Protein AF-W1TYF2-F1 (afdb_monomer)

Radius of gyration: 18.55 Å; Cα contacts (8 Å, |Δi|>4): 97; chains: 1; bounding box: 50×41×34 Å

Solvent-accessible surface area (backbone atoms only — not comparable to full-atom values): 6315 Å² total; per-residue (Å²): 115,46,70,60,83,87,75,59,72,103,64,62,82,79,47,31,46,78,45,77,58,89,74,32,37,35,75,41,76,60,68,63,92,72,62,85,61,38,74,49,62,29,39,88,96,40,84,44,63,48,75,76,98,57,78,43,60,50,43,81,77,43,62,72,62,43,79,44,76,48,73,91,66,62,71,77,56,50,53,55,57,58,52,44,63,74,71,67,68,76,90,76,82,80,92,129

Structure (mmCIF, N/CA/C/O backbone):
data_AF-W1TYF2-F1
#
_entry.id   AF-W1TYF2-F1
#
loop_
_atom_site.group_PDB
_atom_site.id
_atom_site.type_symbol
_atom_site.label_atom_id
_atom_site.label_alt_id
_atom_site.label_comp_id
_atom_site.label_asym_id
_atom_site.label_entity_id
_atom_site.label_seq_id
_atom_site.pdbx_PDB_ins_code
_atom_site.Cartn_x
_atom_site.Cartn_y
_atom_site.Cartn_z
_atom_site.occupancy
_atom_site.B_iso_or_equiv
_atom_site.auth_seq_id
_atom_site.auth_comp_id
_atom_site.auth_asym_id
_atom_site.auth_atom_id
_atom_site.pdbx_PDB_model_num
ATOM 1 N N . LYS A 1 1 ? -8.778 6.264 3.465 1.00 79.75 1 LYS A N 1
ATOM 2 C CA . LYS A 1 1 ? -9.652 7.457 3.549 1.00 79.75 1 LYS A CA 1
ATOM 3 C C . LYS A 1 1 ? -10.600 7.430 2.363 1.00 79.75 1 LYS A C 1
ATOM 5 O O . LYS A 1 1 ? -10.130 7.255 1.248 1.00 79.75 1 LYS A O 1
ATOM 10 N N . TYR A 1 2 ? -11.894 7.564 2.602 1.00 78.56 2 TYR A N 1
ATOM 11 C CA . TYR A 1 2 ? -12.943 7.529 1.590 1.00 78.56 2 TYR A CA 1
ATOM 12 C C . TYR A 1 2 ? -13.979 8.610 1.911 1.00 78.56 2 TYR A C 1
ATOM 14 O O . TYR A 1 2 ? -14.251 8.849 3.084 1.00 78.56 2 TYR A O 1
ATOM 22 N N . LYS A 1 3 ? -14.536 9.267 0.893 1.00 80.50 3 LYS A N 1
ATOM 23 C CA . LYS A 1 3 ? -15.667 10.191 1.038 1.00 80.50 3 LYS A CA 1
ATOM 24 C C . LYS A 1 3 ? -16.889 9.517 0.423 1.00 80.50 3 LYS A C 1
ATOM 26 O O . LYS A 1 3 ? -16.839 9.163 -0.753 1.00 80.50 3 LYS A O 1
ATOM 31 N N . SER A 1 4 ? -17.941 9.301 1.212 1.00 73.88 4 SER A N 1
ATOM 32 C CA . SER A 1 4 ? -19.203 8.775 0.682 1.00 73.88 4 SER A CA 1
ATOM 33 C C . SER A 1 4 ? -19.987 9.925 0.056 1.00 73.88 4 SER A C 1
ATOM 35 O O . SER A 1 4 ? -20.105 10.987 0.660 1.00 73.88 4 SER A O 1
ATOM 37 N N . TYR A 1 5 ? -20.486 9.728 -1.161 1.00 80.88 5 TYR A N 1
ATOM 38 C CA . TYR A 1 5 ? -21.373 10.669 -1.850 1.00 80.88 5 TYR A CA 1
ATOM 39 C C . TYR A 1 5 ? -22.827 10.182 -1.734 1.00 80.88 5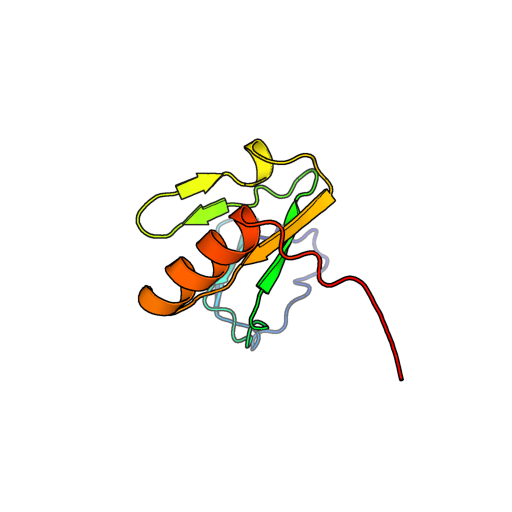 TYR A C 1
ATOM 41 O O . TYR A 1 5 ? -23.478 9.953 -2.746 1.00 80.88 5 TYR A O 1
ATOM 49 N N . ASP A 1 6 ? -23.279 9.902 -0.504 1.00 73.00 6 ASP A N 1
ATOM 50 C CA . ASP A 1 6 ? -24.593 9.310 -0.165 1.00 73.00 6 ASP A CA 1
ATOM 51 C C . ASP A 1 6 ? -24.895 7.928 -0.774 1.00 73.00 6 ASP A C 1
ATOM 53 O O . ASP A 1 6 ? -26.009 7.417 -0.697 1.00 73.00 6 ASP A O 1
ATOM 57 N N . VAL A 1 7 ? -23.879 7.263 -1.323 1.00 75.12 7 VAL A N 1
ATOM 58 C CA . VAL A 1 7 ? -23.984 5.918 -1.918 1.00 75.12 7 VAL A CA 1
ATOM 59 C C . VAL A 1 7 ? -23.612 4.793 -0.945 1.00 75.12 7 VAL A C 1
ATOM 61 O O . VAL A 1 7 ? -23.509 3.633 -1.337 1.00 75.12 7 VAL A O 1
ATOM 64 N N . GLY A 1 8 ? -23.393 5.121 0.331 1.00 71.38 8 GLY A N 1
ATOM 65 C CA . GLY A 1 8 ? -22.870 4.187 1.328 1.00 71.38 8 GLY A CA 1
ATOM 66 C C . GLY A 1 8 ? -21.365 3.938 1.1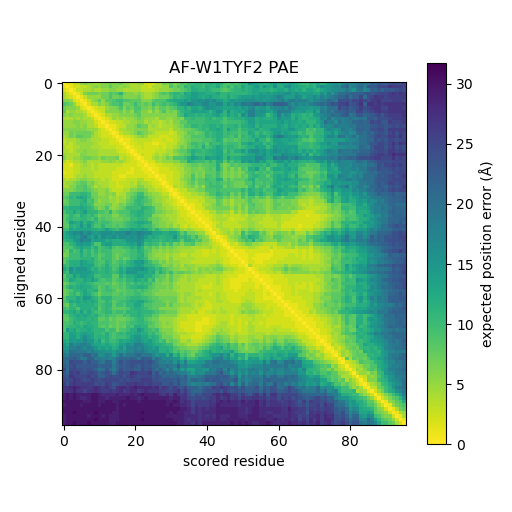78 1.00 71.38 8 GLY A C 1
ATOM 67 O O . GLY A 1 8 ? -20.669 4.631 0.430 1.00 71.38 8 GLY A O 1
ATOM 68 N N . LEU A 1 9 ? -20.840 2.986 1.954 1.00 76.00 9 LEU A N 1
ATOM 69 C CA . LEU A 1 9 ? -19.447 2.544 1.870 1.00 76.00 9 LEU A CA 1
ATOM 70 C C . LEU A 1 9 ? -19.351 1.314 0.961 1.00 76.00 9 LEU A C 1
ATOM 72 O O . LEU A 1 9 ? -20.124 0.378 1.153 1.00 76.00 9 LEU A O 1
ATOM 76 N N . PRO A 1 10 ? -18.373 1.241 0.040 1.00 76.31 10 PRO A N 1
ATOM 77 C CA . PRO A 1 10 ? -18.143 0.050 -0.779 1.00 76.31 10 PRO A CA 1
ATOM 78 C C . PRO A 1 10 ? -17.430 -1.066 0.006 1.00 76.31 10 PRO A C 1
ATOM 80 O O . PRO A 1 10 ? -16.750 -1.896 -0.590 1.00 76.31 10 PRO A O 1
ATOM 83 N N . PHE A 1 11 ? -17.535 -1.052 1.335 1.00 77.44 11 PHE A N 1
ATOM 84 C CA . PHE A 1 11 ? -16.797 -1.922 2.235 1.00 77.44 11 PHE A CA 1
ATOM 85 C C . PHE A 1 11 ? -17.745 -2.548 3.253 1.00 77.44 11 PHE A C 1
ATOM 87 O O . PHE A 1 11 ? -18.655 -1.884 3.758 1.00 77.44 11 PHE A O 1
ATOM 94 N N . LEU A 1 12 ? -17.526 -3.820 3.569 1.00 80.94 12 LEU A N 1
ATOM 95 C CA . LEU A 1 12 ? -18.335 -4.531 4.556 1.00 80.94 12 LEU A CA 1
ATOM 96 C C . LEU A 1 12 ? -17.828 -4.239 5.978 1.00 80.94 12 LEU A C 1
ATOM 98 O O . LEU A 1 12 ? -16.619 -4.116 6.172 1.00 80.94 12 LEU A O 1
ATOM 102 N N . PRO A 1 13 ? -18.701 -4.218 7.007 1.00 77.31 13 PRO A N 1
ATOM 103 C CA . PRO A 1 13 ? -18.301 -3.946 8.395 1.00 77.31 13 PRO A CA 1
ATOM 104 C C . PRO A 1 13 ? -17.216 -4.879 8.956 1.00 77.31 13 PRO A C 1
ATOM 106 O O . PRO A 1 13 ? -16.539 -4.528 9.914 1.00 77.31 13 PRO A O 1
ATOM 109 N N . ASN A 1 14 ? -17.055 -6.072 8.379 1.00 80.88 14 ASN A N 1
ATOM 110 C CA . ASN A 1 14 ? -16.075 -7.080 8.787 1.00 80.88 14 ASN A CA 1
ATOM 111 C C . ASN A 1 14 ? -14.716 -6.963 8.064 1.00 80.88 14 ASN A C 1
ATOM 113 O O . ASN A 1 14 ? -13.797 -7.721 8.382 1.00 80.88 14 ASN A O 1
ATOM 117 N N . GLU A 1 15 ? -14.565 -6.033 7.116 1.00 82.25 15 GLU A N 1
ATOM 118 C CA . GLU A 1 15 ? -13.313 -5.824 6.373 1.00 82.25 15 GLU A CA 1
ATOM 119 C C . GLU A 1 15 ? -12.246 -5.074 7.172 1.00 82.25 15 GLU A C 1
ATOM 121 O O . GLU A 1 15 ? -11.096 -5.004 6.743 1.00 82.25 15 GLU A O 1
ATOM 126 N N . GLY A 1 16 ? -12.587 -4.539 8.342 1.00 85.19 16 GLY A N 1
ATOM 127 C CA . GLY A 1 16 ? -11.656 -3.871 9.240 1.00 85.19 16 GLY A CA 1
ATOM 128 C C . GLY A 1 16 ? -12.386 -3.025 10.275 1.00 85.19 16 GLY A C 1
ATOM 129 O O . GLY A 1 16 ? -13.565 -3.225 10.549 1.00 85.19 16 GLY A O 1
ATOM 130 N N . HIS A 1 17 ? -11.673 -2.070 10.855 1.00 87.50 17 HIS A N 1
ATOM 131 C CA . HIS A 1 17 ? -12.216 -1.121 11.812 1.00 87.50 17 HIS A CA 1
ATOM 132 C C . HIS A 1 17 ? -12.559 0.196 11.111 1.00 87.50 17 HIS A C 1
ATOM 134 O O . HIS A 1 17 ? -11.675 0.922 10.657 1.00 87.50 17 HIS A O 1
ATOM 140 N N . PHE A 1 18 ? -13.849 0.513 11.026 1.00 86.56 18 PHE A N 1
ATOM 141 C CA . PHE A 1 18 ? -14.301 1.769 10.440 1.00 86.56 18 PHE A CA 1
ATOM 142 C C . PHE A 1 18 ? -14.309 2.881 11.477 1.00 86.56 18 PHE A C 1
ATOM 144 O O . PHE A 1 18 ? -14.885 2.746 12.554 1.00 86.56 18 PHE A O 1
ATOM 151 N N . ARG A 1 19 ? -13.728 4.018 11.108 1.00 88.00 19 ARG A N 1
ATOM 152 C CA . ARG A 1 19 ? -13.818 5.269 11.855 1.00 88.00 19 ARG A CA 1
ATOM 153 C C . ARG A 1 19 ? -14.332 6.368 10.935 1.00 88.00 19 ARG A C 1
ATOM 155 O O . ARG A 1 19 ? -13.815 6.548 9.837 1.00 88.00 19 ARG A 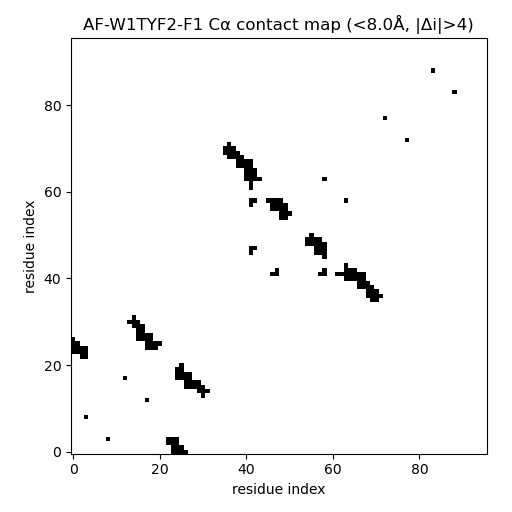O 1
ATOM 162 N N . SER A 1 20 ? -15.333 7.116 11.380 1.00 85.38 20 SER A N 1
ATOM 163 C CA . SER A 1 20 ? -15.803 8.328 10.706 1.00 85.38 20 SER A CA 1
ATOM 164 C C . SER A 1 20 ? -15.174 9.563 11.343 1.00 85.38 20 SER A C 1
ATOM 166 O O . SER A 1 20 ? -15.054 9.642 12.565 1.00 85.38 20 SER A O 1
ATOM 168 N N . ASP A 1 21 ? -14.792 10.528 10.518 1.00 87.38 21 ASP A N 1
ATOM 169 C CA . ASP A 1 21 ? -14.322 11.845 10.940 1.00 87.38 21 ASP A CA 1
ATOM 170 C C . ASP A 1 21 ? -14.835 12.887 9.934 1.00 87.38 21 ASP A C 1
ATOM 172 O O . ASP A 1 21 ? -14.376 12.963 8.787 1.00 87.38 21 ASP A O 1
ATOM 176 N N . GLY A 1 22 ? -15.874 13.619 10.348 1.00 86.19 22 GLY A N 1
ATOM 177 C CA . GLY A 1 22 ? -16.650 14.508 9.485 1.00 86.19 22 GLY A CA 1
ATOM 178 C C . GLY A 1 22 ? -17.250 13.771 8.284 1.00 86.19 22 GLY A C 1
ATOM 179 O O . GLY A 1 22 ? -17.942 12.768 8.435 1.00 86.19 22 GLY A O 1
ATOM 180 N N . GLU A 1 23 ? -16.954 14.261 7.080 1.00 84.44 23 GLU A N 1
ATOM 181 C CA . GLU A 1 23 ? -17.419 13.683 5.807 1.00 84.44 23 GLU A CA 1
ATOM 182 C C . GLU A 1 23 ? -16.573 12.491 5.322 1.00 84.44 23 GLU A C 1
ATOM 184 O O . GLU A 1 23 ? -16.822 11.933 4.248 1.00 84.44 23 GLU A O 1
ATOM 189 N N . TYR A 1 24 ? -15.529 12.121 6.067 1.00 84.44 24 TYR A N 1
ATOM 190 C CA . TYR A 1 24 ? -14.591 11.085 5.663 1.00 84.44 24 TYR A CA 1
ATOM 191 C C . TYR A 1 24 ? -14.717 9.832 6.520 1.00 84.44 24 TYR A C 1
ATOM 193 O O . TYR A 1 24 ? -14.838 9.877 7.741 1.00 84.44 24 TYR A O 1
ATOM 201 N N . PHE A 1 25 ? -14.571 8.693 5.856 1.00 83.00 25 PHE A N 1
ATOM 202 C CA . PHE A 1 25 ? -14.449 7.385 6.470 1.00 83.00 25 PHE A CA 1
ATOM 203 C C . PHE A 1 25 ? -13.014 6.875 6.335 1.00 83.00 25 PHE A C 1
ATOM 205 O O . PHE A 1 25 ? -12.356 6.993 5.292 1.00 83.00 25 PHE A O 1
ATOM 212 N N . TYR A 1 26 ? -12.523 6.288 7.411 1.00 86.44 26 TYR A N 1
ATOM 213 C CA . TYR A 1 26 ? -11.224 5.653 7.526 1.00 86.44 26 TYR A CA 1
ATOM 214 C C . TYR A 1 26 ? -11.473 4.174 7.796 1.00 86.44 26 TYR A C 1
ATOM 216 O O . TYR A 1 26 ? -12.255 3.826 8.675 1.00 86.44 26 TYR A O 1
ATOM 224 N N . LEU A 1 27 ? -10.847 3.318 6.992 1.00 85.38 27 LEU A N 1
ATOM 225 C CA . LEU A 1 27 ? -10.818 1.883 7.221 1.00 85.38 27 LEU A CA 1
ATOM 226 C C . LEU A 1 27 ? -9.435 1.554 7.768 1.00 85.38 27 LEU A C 1
ATOM 228 O O . LEU A 1 27 ? -8.455 1.516 7.021 1.00 85.38 27 LEU A O 1
ATOM 232 N N . ASP A 1 28 ? -9.379 1.384 9.079 1.00 84.31 28 ASP A N 1
ATOM 233 C CA . ASP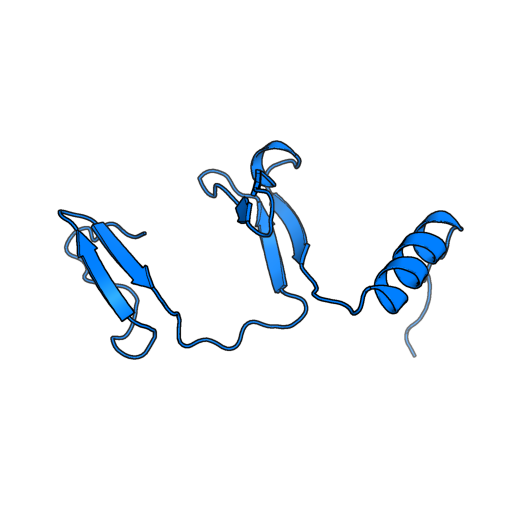 A 1 28 ? -8.190 0.992 9.815 1.00 84.31 28 ASP A CA 1
ATOM 234 C C . ASP A 1 28 ? -8.180 -0.530 10.001 1.00 84.31 28 ASP A C 1
ATOM 236 O O . ASP A 1 28 ? -9.208 -1.196 9.889 1.00 84.31 28 ASP A O 1
ATOM 240 N N . ASN A 1 29 ? -7.007 -1.099 10.284 1.00 81.56 29 ASN A N 1
ATOM 241 C CA . ASN A 1 29 ? -6.839 -2.520 10.606 1.00 81.56 29 ASN A CA 1
ATOM 242 C C . ASN A 1 29 ? -7.576 -3.474 9.641 1.00 81.56 29 ASN A C 1
ATOM 244 O O . ASN A 1 29 ? -8.343 -4.337 10.070 1.00 81.56 29 ASN A O 1
ATOM 248 N N . MET A 1 30 ? -7.368 -3.276 8.332 1.00 83.69 30 MET A N 1
ATOM 249 C CA . MET A 1 30 ? -7.999 -4.097 7.298 1.00 83.69 30 MET A CA 1
ATOM 250 C C . MET A 1 30 ? -7.765 -5.584 7.573 1.00 83.69 30 MET A C 1
ATOM 252 O O . MET A 1 30 ? -6.623 -6.048 7.607 1.00 83.69 30 MET A O 1
ATOM 256 N N . ASN A 1 31 ? -8.849 -6.340 7.711 1.00 81.94 31 ASN A N 1
ATOM 257 C CA . ASN A 1 31 ? -8.841 -7.780 7.922 1.00 81.94 31 ASN A CA 1
ATOM 258 C C . ASN A 1 31 ? -8.616 -8.518 6.593 1.00 81.94 31 ASN A C 1
ATOM 260 O O . ASN A 1 31 ? -9.445 -9.300 6.130 1.00 81.94 31 ASN A O 1
ATOM 264 N N . ARG A 1 32 ? -7.498 -8.214 5.926 1.00 77.31 32 ARG A N 1
ATOM 265 C CA . ARG A 1 32 ? -7.140 -8.788 4.630 1.00 77.31 32 ARG A CA 1
ATOM 266 C C . ARG A 1 32 ? -5.730 -9.344 4.666 1.00 77.31 32 ARG A C 1
ATOM 268 O O . ARG A 1 32 ? -4.765 -8.630 4.930 1.00 77.31 32 ARG A O 1
ATOM 275 N N . VAL A 1 33 ? -5.598 -10.616 4.300 1.00 81.19 33 VAL A N 1
ATOM 276 C CA . VAL A 1 33 ? -4.289 -11.194 3.995 1.00 81.19 33 VAL A CA 1
ATOM 277 C C . VAL A 1 33 ? -3.804 -10.579 2.685 1.00 81.19 33 VAL A C 1
ATOM 279 O O . VAL A 1 33 ? -4.370 -10.824 1.618 1.00 81.19 33 VAL A O 1
ATOM 282 N N . LEU A 1 34 ? -2.777 -9.735 2.767 1.00 81.50 34 LEU A N 1
ATOM 283 C CA . LEU A 1 34 ? -2.140 -9.170 1.583 1.00 81.50 34 LEU A CA 1
ATOM 284 C C . LEU A 1 34 ? -1.241 -10.222 0.920 1.00 81.50 34 LEU A C 1
ATOM 286 O O . LEU A 1 34 ? -0.528 -10.944 1.628 1.00 81.50 34 LEU A O 1
ATOM 290 N N . PRO A 1 35 ? -1.241 -10.304 -0.424 1.00 81.56 35 PRO A N 1
ATOM 291 C CA . PRO A 1 35 ? -0.322 -11.181 -1.130 1.00 81.56 35 PRO A CA 1
ATOM 292 C C . PRO A 1 35 ? 1.122 -10.794 -0.805 1.00 81.56 35 PRO A C 1
ATOM 294 O O . PRO A 1 35 ? 1.446 -9.625 -0.582 1.00 81.56 35 PRO A O 1
ATOM 297 N N . ARG A 1 36 ? 1.994 -11.803 -0.767 1.00 82.06 36 ARG A N 1
ATOM 298 C CA . ARG A 1 36 ? 3.438 -11.633 -0.617 1.00 82.06 36 ARG A CA 1
ATOM 299 C C . ARG A 1 36 ? 4.106 -12.222 -1.866 1.00 82.06 36 ARG A C 1
ATOM 301 O O . ARG A 1 36 ? 4.013 -13.433 -2.051 1.00 82.06 36 ARG A O 1
ATOM 308 N N . PRO A 1 37 ? 4.762 -11.409 -2.711 1.00 85.62 37 PRO A N 1
ATOM 309 C CA . PRO A 1 37 ? 4.958 -9.967 -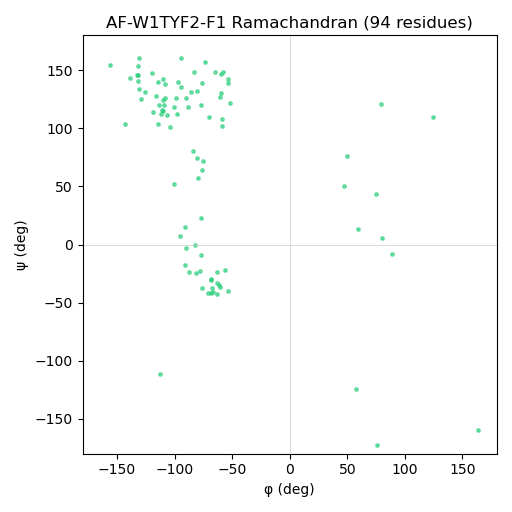2.562 1.00 85.62 37 PRO A CA 1
ATOM 310 C C . PRO A 1 37 ? 3.680 -9.151 -2.8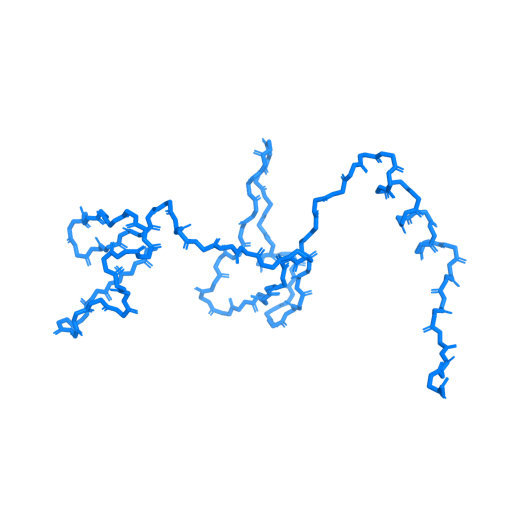37 1.00 85.62 37 PRO A C 1
ATOM 312 O O . PRO A 1 37 ? 2.768 -9.609 -3.525 1.00 85.62 37 PRO A O 1
ATOM 315 N N . LEU A 1 38 ? 3.625 -7.935 -2.292 1.00 86.44 38 LEU A N 1
ATOM 316 C CA . LEU A 1 38 ? 2.541 -6.985 -2.522 1.00 86.44 38 LEU A CA 1
ATOM 317 C C . LEU A 1 38 ? 2.868 -6.149 -3.757 1.00 86.44 38 LEU A C 1
ATOM 319 O O . LEU A 1 38 ? 3.843 -5.403 -3.761 1.00 86.44 38 LEU A O 1
ATOM 323 N N . THR A 1 39 ? 2.036 -6.241 -4.786 1.00 86.56 39 THR A N 1
ATOM 324 C CA . THR A 1 39 ? 2.231 -5.500 -6.032 1.00 86.56 39 THR A CA 1
ATOM 325 C C . THR A 1 39 ? 1.194 -4.392 -6.161 1.00 86.56 39 THR A C 1
ATOM 327 O O . THR A 1 39 ? -0.007 -4.639 -6.077 1.00 86.56 39 THR A O 1
ATOM 330 N N . LEU A 1 40 ? 1.666 -3.167 -6.368 1.00 87.75 40 LEU A N 1
ATOM 331 C CA . LEU A 1 40 ? 0.868 -1.948 -6.477 1.00 87.75 40 LEU A CA 1
ATOM 332 C C . LEU A 1 40 ? 1.305 -1.165 -7.716 1.00 87.75 40 LEU A C 1
ATOM 334 O O . LEU A 1 40 ? 2.405 -1.362 -8.226 1.00 87.75 40 LEU A O 1
ATOM 338 N N . ARG A 1 41 ? 0.461 -0.256 -8.203 1.00 83.56 41 ARG A N 1
ATOM 339 C CA . ARG A 1 41 ? 0.844 0.699 -9.249 1.00 83.56 41 ARG A CA 1
ATOM 340 C C . ARG A 1 41 ? 0.809 2.110 -8.695 1.00 83.56 41 ARG A C 1
ATOM 342 O O . ARG A 1 41 ? -0.106 2.453 -7.949 1.00 83.56 41 ARG A O 1
ATOM 349 N N . THR A 1 42 ? 1.788 2.928 -9.069 1.00 84.38 42 THR A N 1
ATOM 350 C CA . THR A 1 42 ? 1.653 4.380 -8.910 1.00 84.38 42 THR A CA 1
ATOM 351 C C . THR A 1 42 ? 0.523 4.866 -9.819 1.00 84.38 42 THR A C 1
ATOM 353 O O . THR A 1 42 ? 0.278 4.291 -10.880 1.00 84.38 42 THR A O 1
ATOM 356 N N . GLY A 1 43 ? -0.190 5.916 -9.428 1.00 75.75 43 GLY A N 1
ATOM 357 C CA . GLY A 1 43 ? -1.320 6.420 -10.204 1.00 75.75 43 GLY A CA 1
ATOM 358 C C . GLY A 1 43 ? -1.599 7.882 -9.905 1.00 75.75 43 GLY A C 1
ATOM 359 O O . GLY A 1 43 ? -1.273 8.374 -8.824 1.00 75.75 43 GLY A O 1
ATOM 360 N N . LEU A 1 44 ? -2.209 8.574 -10.867 1.00 69.56 44 LEU A N 1
ATOM 361 C CA . LEU A 1 44 ? -2.724 9.923 -10.647 1.00 69.56 44 LEU A CA 1
ATOM 362 C C . LEU A 1 44 ? -3.783 9.865 -9.537 1.00 69.56 44 LEU A C 1
ATOM 364 O O . LEU A 1 44 ? -4.688 9.034 -9.582 1.00 69.56 44 LEU A O 1
ATOM 368 N N . GLY A 1 45 ? -3.622 10.694 -8.506 1.00 72.19 45 GLY A N 1
ATOM 369 C CA . GLY A 1 45 ? -4.490 10.684 -7.323 1.00 72.19 45 GLY A CA 1
ATOM 370 C C . GLY A 1 45 ? -4.183 9.590 -6.292 1.00 72.19 45 GLY A C 1
ATOM 371 O O . GLY A 1 45 ? -4.915 9.464 -5.317 1.00 72.19 45 GLY A O 1
ATOM 372 N N . THR A 1 46 ? -3.110 8.807 -6.469 1.00 74.62 46 THR A N 1
ATOM 373 C CA . THR A 1 46 ? -2.638 7.840 -5.465 1.00 74.62 46 THR A CA 1
ATOM 374 C C . THR A 1 46 ? -1.264 8.251 -4.946 1.00 74.62 46 THR A C 1
ATOM 376 O O . THR A 1 46 ? -0.245 8.025 -5.599 1.00 74.62 46 THR A O 1
ATOM 379 N N . GLU A 1 47 ? -1.223 8.818 -3.740 1.00 85.69 47 GLU A N 1
ATOM 380 C CA . GLU A 1 47 ? 0.016 9.175 -3.036 1.00 85.69 47 GLU A CA 1
ATOM 381 C C . GLU A 1 47 ? 0.686 7.933 -2.436 1.00 85.69 47 GLU A C 1
ATOM 383 O O . GLU A 1 47 ? 0.779 7.765 -1.217 1.00 85.69 47 GLU A O 1
ATOM 388 N N . LEU A 1 48 ? 1.129 7.014 -3.301 1.00 86.06 48 LEU A N 1
ATOM 389 C CA . LEU A 1 48 ? 1.741 5.763 -2.870 1.00 86.06 48 LEU A CA 1
ATOM 390 C C . LEU A 1 48 ? 2.983 6.053 -2.015 1.00 86.06 48 LEU A C 1
ATOM 392 O O . LEU A 1 48 ? 4.024 6.477 -2.522 1.00 86.06 48 LEU A O 1
ATOM 396 N N . THR A 1 49 ? 2.850 5.797 -0.718 1.00 89.00 49 THR A N 1
ATOM 397 C CA . THR A 1 49 ? 3.844 6.120 0.302 1.00 89.00 49 THR A CA 1
ATOM 398 C C . THR A 1 49 ? 4.090 4.894 1.168 1.00 89.00 49 THR A C 1
ATOM 400 O O . THR A 1 49 ? 3.147 4.222 1.583 1.00 89.00 49 THR A O 1
ATOM 403 N N . VAL A 1 50 ? 5.360 4.591 1.427 1.00 88.12 50 VAL A N 1
ATOM 404 C CA . VAL A 1 50 ? 5.771 3.486 2.300 1.00 88.12 50 VAL A CA 1
ATOM 405 C C . VAL A 1 50 ? 6.441 4.066 3.532 1.00 88.12 50 VAL A C 1
ATOM 407 O O . VAL A 1 50 ? 7.462 4.738 3.416 1.00 88.12 50 VAL A O 1
ATOM 410 N N . THR A 1 51 ? 5.888 3.779 4.707 1.00 87.50 51 THR A N 1
ATOM 411 C CA . THR A 1 51 ? 6.448 4.214 5.989 1.00 87.50 51 THR A CA 1
ATOM 412 C C . THR A 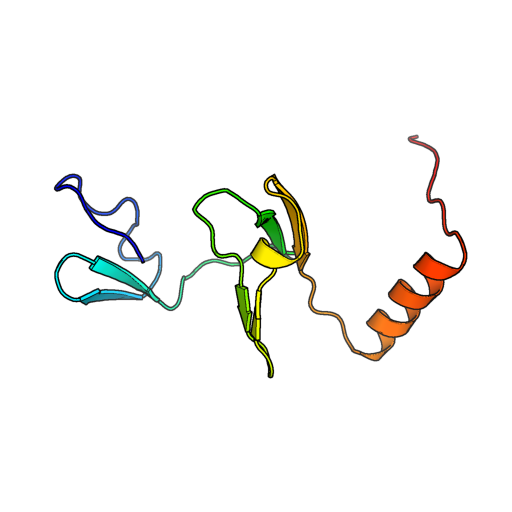1 51 ? 6.988 3.003 6.736 1.00 87.50 51 THR A C 1
ATOM 414 O O . THR A 1 51 ? 6.235 2.096 7.085 1.00 87.50 51 THR A O 1
ATOM 417 N N . LEU A 1 52 ? 8.303 2.986 6.953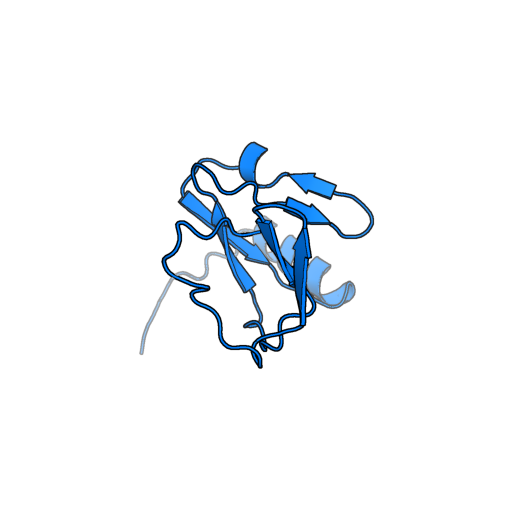 1.00 84.88 52 LEU A N 1
ATOM 418 C CA . LEU A 1 52 ? 8.991 2.030 7.825 1.00 84.88 52 LEU A CA 1
ATOM 419 C C . LEU A 1 52 ? 9.554 2.808 9.027 1.00 84.88 52 LEU A C 1
ATOM 421 O O . LEU A 1 52 ? 8.790 3.352 9.814 1.00 84.88 52 LEU A O 1
ATOM 425 N N . GLN A 1 53 ? 10.881 2.933 9.128 1.00 87.88 53 GLN A N 1
ATOM 426 C CA . GLN A 1 53 ? 11.550 3.919 9.994 1.00 87.88 53 GLN A CA 1
ATOM 427 C C . GLN A 1 53 ? 11.610 5.311 9.347 1.00 87.88 53 GLN A C 1
ATOM 429 O O . GLN A 1 53 ? 11.723 6.327 10.024 1.00 87.88 53 GLN A O 1
ATOM 434 N N . THR A 1 54 ? 11.549 5.352 8.019 1.00 88.44 54 THR A N 1
ATOM 435 C CA . THR A 1 54 ? 11.521 6.570 7.211 1.00 88.44 54 THR A CA 1
ATOM 436 C C . THR A 1 54 ? 10.403 6.443 6.187 1.00 88.44 54 THR A C 1
ATOM 438 O O . THR A 1 54 ? 10.013 5.334 5.806 1.00 88.44 54 THR A O 1
ATOM 441 N N . THR A 1 55 ? 9.877 7.588 5.767 1.00 92.38 55 THR A N 1
ATOM 442 C CA . THR A 1 55 ? 8.809 7.690 4.777 1.00 92.38 55 THR A CA 1
ATOM 443 C C . THR A 1 55 ? 9.394 7.786 3.369 1.00 92.38 55 THR A C 1
ATOM 445 O O . THR A 1 55 ? 10.210 8.661 3.082 1.00 92.38 55 THR A O 1
ATOM 448 N N . TYR A 1 56 ? 8.953 6.905 2.474 1.00 88.38 56 TYR A N 1
ATOM 449 C CA . TYR A 1 56 ? 9.336 6.873 1.064 1.00 88.38 56 TYR A CA 1
ATOM 450 C C . TYR A 1 56 ? 8.137 7.237 0.184 1.00 88.38 56 TYR A C 1
ATOM 452 O O . TYR A 1 56 ? 7.177 6.472 0.082 1.00 88.38 56 TYR A O 1
ATOM 460 N N . THR A 1 57 ? 8.202 8.390 -0.484 1.00 90.81 57 THR A N 1
ATOM 461 C CA . THR A 1 57 ? 7.177 8.891 -1.416 1.00 90.81 57 THR A CA 1
ATOM 462 C C . THR A 1 57 ? 7.367 8.294 -2.815 1.00 90.81 57 THR A C 1
ATOM 464 O O . THR A 1 57 ? 7.954 8.898 -3.713 1.00 90.81 57 THR A O 1
ATOM 467 N N . LEU A 1 58 ? 6.892 7.064 -3.022 1.00 88.44 58 LEU A N 1
ATOM 468 C CA . LEU A 1 58 ? 7.101 6.323 -4.275 1.00 88.44 58 LEU A CA 1
ATOM 469 C C . LEU A 1 58 ? 6.455 7.002 -5.487 1.00 88.44 58 LEU A C 1
ATOM 471 O O . LEU A 1 58 ? 7.007 6.953 -6.583 1.00 88.44 58 LEU A O 1
ATOM 475 N N . TYR A 1 59 ? 5.324 7.678 -5.282 1.00 86.19 59 TYR A N 1
ATOM 476 C CA . TYR A 1 59 ? 4.630 8.423 -6.336 1.00 86.19 59 TYR A CA 1
ATOM 477 C C . TYR A 1 59 ? 5.447 9.597 -6.911 1.00 86.19 59 TYR A C 1
ATOM 479 O O . TYR A 1 59 ? 5.206 9.995 -8.043 1.00 86.19 59 TYR A O 1
ATOM 487 N N . GLN A 1 60 ? 6.415 10.139 -6.161 1.00 89.19 60 GLN A N 1
ATOM 488 C CA . GLN A 1 60 ? 7.310 11.207 -6.636 1.00 89.19 60 GLN A CA 1
ATOM 489 C C . GLN A 1 60 ? 8.548 10.651 -7.346 1.00 89.19 60 GLN A C 1
ATOM 491 O O . GLN A 1 60 ? 9.178 11.345 -8.137 1.00 89.19 60 GLN A O 1
ATOM 496 N N . ARG A 1 61 ? 8.924 9.403 -7.043 1.00 88.62 61 ARG A N 1
ATOM 497 C CA . ARG A 1 61 ? 10.150 8.768 -7.550 1.00 88.62 61 ARG A CA 1
ATOM 498 C C . ARG A 1 61 ? 9.946 8.008 -8.857 1.00 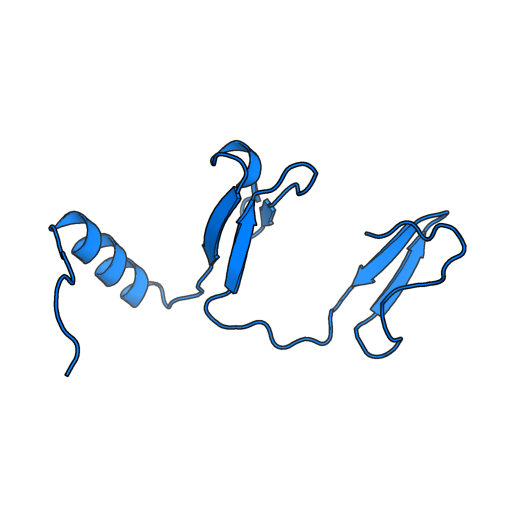88.62 61 ARG A C 1
ATOM 500 O O . ARG A 1 61 ? 10.922 7.696 -9.532 1.00 88.62 61 ARG A O 1
ATOM 507 N N . HIS A 1 62 ? 8.702 7.685 -9.199 1.00 87.56 62 HIS A N 1
ATOM 508 C CA . HIS A 1 62 ? 8.368 6.862 -10.355 1.00 87.56 62 HIS A CA 1
ATOM 509 C C . HIS A 1 62 ? 7.257 7.500 -11.182 1.00 87.56 62 HIS A C 1
ATOM 511 O O . HIS A 1 62 ? 6.332 8.098 -10.635 1.00 87.56 62 HIS A O 1
ATOM 517 N N . ALA A 1 63 ? 7.315 7.317 -12.503 1.00 87.00 63 ALA A N 1
ATOM 518 C CA . ALA A 1 63 ? 6.256 7.768 -13.396 1.00 87.00 63 ALA A CA 1
ATOM 519 C C . ALA A 1 63 ? 4.903 7.133 -13.006 1.00 87.00 63 ALA A C 1
ATOM 521 O O . ALA A 1 63 ? 4.884 5.992 -12.519 1.00 87.00 63 ALA A O 1
ATOM 522 N N . PRO A 1 64 ? 3.767 7.819 -13.224 1.00 88.12 64 PRO A N 1
ATOM 523 C CA . PRO A 1 64 ? 2.444 7.227 -13.037 1.00 88.12 64 PRO A CA 1
ATOM 524 C C . PRO A 1 64 ? 2.286 5.913 -13.822 1.00 88.12 64 PRO A C 1
ATOM 526 O O . PRO A 1 64 ? 2.738 5.800 -14.957 1.00 88.12 64 PRO A O 1
ATOM 529 N N . GLY A 1 65 ? 1.650 4.909 -13.218 1.00 84.88 65 GLY A N 1
ATOM 530 C CA . GLY A 1 65 ? 1.436 3.577 -13.796 1.00 84.88 65 GLY A CA 1
ATOM 531 C C . GLY A 1 65 ? 2.557 2.565 -13.532 1.00 84.88 65 GLY A C 1
ATOM 532 O O . GLY A 1 65 ? 2.370 1.372 -13.806 1.00 84.88 65 GLY A O 1
ATOM 533 N N . THR A 1 66 ? 3.690 2.999 -12.967 1.00 88.81 66 THR A N 1
ATOM 534 C CA . THR A 1 66 ? 4.831 2.129 -12.645 1.00 88.81 66 THR A CA 1
ATOM 535 C C . THR A 1 66 ? 4.416 1.032 -11.672 1.00 88.81 66 THR A C 1
ATOM 537 O O . THR A 1 66 ? 3.800 1.302 -10.639 1.00 88.81 66 THR A O 1
ATOM 540 N N . LEU A 1 67 ? 4.768 -0.213 -12.001 1.00 89.25 67 LEU A N 1
ATOM 541 C CA . LEU A 1 67 ? 4.545 -1.366 -11.137 1.00 89.25 67 LEU A CA 1
ATOM 542 C C . LEU A 1 67 ? 5.586 -1.379 -10.015 1.00 89.25 67 LEU A C 1
ATOM 544 O O . LEU A 1 67 ? 6.782 -1.477 -10.274 1.00 89.25 67 LEU A O 1
ATOM 548 N N . VAL A 1 68 ? 5.123 -1.318 -8.773 1.00 88.62 68 VAL A N 1
ATOM 549 C CA . VAL A 1 68 ? 5.946 -1.425 -7.572 1.00 88.62 68 VAL A CA 1
ATOM 550 C C . VAL A 1 68 ? 5.638 -2.752 -6.894 1.00 88.62 68 VAL A C 1
ATOM 552 O O . VAL A 1 68 ? 4.494 -3.018 -6.530 1.00 88.62 68 VAL A O 1
ATOM 555 N N . THR A 1 69 ? 6.667 -3.563 -6.674 1.00 89.31 69 THR A N 1
ATOM 556 C CA . THR A 1 69 ? 6.561 -4.823 -5.934 1.00 89.31 69 THR A CA 1
ATOM 557 C C . THR A 1 69 ? 7.279 -4.683 -4.596 1.00 89.31 69 THR A C 1
ATOM 559 O O . THR A 1 69 ? 8.492 -4.504 -4.548 1.00 89.31 69 THR A O 1
ATOM 562 N N . LEU A 1 70 ? 6.523 -4.761 -3.504 1.00 86.75 70 LEU A N 1
ATOM 563 C CA . LEU A 1 70 ? 7.010 -4.702 -2.131 1.00 86.75 70 LEU A CA 1
ATOM 564 C C . LEU A 1 70 ? 7.128 -6.121 -1.574 1.00 86.75 70 LEU A C 1
ATOM 566 O O . LEU A 1 70 ? 6.167 -6.893 -1.576 1.00 86.75 70 LEU A O 1
ATOM 570 N N . SER A 1 71 ? 8.303 -6.469 -1.064 1.00 85.31 71 SER A N 1
ATOM 571 C CA . SER A 1 71 ? 8.534 -7.743 -0.388 1.00 85.31 71 SER A CA 1
ATOM 572 C C . SER A 1 71 ? 9.283 -7.515 0.921 1.00 85.31 71 SER A C 1
ATOM 574 O O . SER A 1 71 ? 10.093 -6.598 1.036 1.00 85.31 71 SER A O 1
ATOM 576 N N . VAL A 1 72 ? 8.975 -8.334 1.926 1.00 82.38 72 VAL A N 1
ATOM 577 C CA . VAL A 1 72 ? 9.701 -8.354 3.198 1.00 82.38 72 VAL A CA 1
ATOM 578 C C . VAL A 1 72 ? 10.546 -9.614 3.202 1.00 82.38 72 VAL A C 1
ATOM 580 O O . VAL A 1 72 ? 10.016 -10.723 3.261 1.00 82.38 72 VAL A O 1
ATOM 583 N N . THR A 1 73 ? 11.859 -9.443 3.122 1.00 81.50 73 THR A N 1
ATOM 584 C CA . THR A 1 73 ? 12.823 -10.544 3.129 1.00 81.50 73 THR A CA 1
ATOM 585 C C . THR A 1 73 ? 13.767 -10.414 4.318 1.00 81.50 73 THR A C 1
ATOM 587 O O . THR A 1 73 ? 14.128 -9.292 4.685 1.00 81.50 73 THR A O 1
ATOM 590 N N . PRO A 1 74 ? 14.240 -11.531 4.900 1.00 82.44 74 PRO A N 1
ATOM 591 C CA . PRO A 1 74 ? 15.327 -11.490 5.868 1.00 82.44 74 PRO A CA 1
ATOM 592 C C . PRO A 1 74 ? 16.542 -10.761 5.289 1.00 82.44 74 PRO A C 1
ATOM 594 O O . PRO A 1 74 ? 16.866 -10.927 4.111 1.00 82.44 74 PRO A O 1
ATOM 597 N N . ARG A 1 75 ? 17.240 -9.984 6.125 1.00 75.38 75 ARG A N 1
ATOM 598 C CA . ARG A 1 75 ? 18.345 -9.116 5.688 1.00 75.38 75 ARG A CA 1
ATOM 599 C C . ARG A 1 75 ? 19.420 -9.873 4.901 1.00 75.38 75 ARG A C 1
ATOM 601 O O . ARG A 1 75 ? 19.883 -9.367 3.889 1.00 75.38 75 ARG A O 1
ATOM 608 N N . TRP A 1 76 ? 19.759 -11.096 5.316 1.00 77.19 76 TRP A N 1
ATOM 609 C CA . TRP A 1 76 ? 20.731 -11.945 4.617 1.00 77.19 76 TRP A CA 1
ATOM 610 C C . TRP A 1 76 ? 20.308 -12.268 3.179 1.00 77.19 76 TRP A C 1
ATOM 612 O O . TRP A 1 76 ? 21.149 -12.265 2.291 1.00 77.19 76 TRP A O 1
ATOM 622 N N . ARG A 1 77 ? 19.011 -12.472 2.920 1.00 71.69 77 ARG A N 1
ATOM 623 C CA . ARG A 1 77 ? 18.478 -12.822 1.596 1.00 71.69 77 ARG A CA 1
ATOM 624 C C . ARG A 1 77 ? 18.428 -11.624 0.647 1.00 71.69 77 ARG A C 1
ATOM 626 O O . ARG A 1 77 ? 18.748 -11.770 -0.528 1.00 71.69 77 ARG A O 1
ATOM 633 N N . GLY A 1 78 ? 18.103 -10.440 1.172 1.00 64.44 78 GLY A N 1
ATOM 634 C CA . GLY A 1 78 ? 18.062 -9.202 0.386 1.00 64.44 78 GLY A CA 1
ATOM 635 C C . GLY A 1 78 ? 19.420 -8.819 -0.215 1.00 64.44 78 GLY A C 1
ATOM 636 O O . GLY A 1 78 ? 19.473 -8.342 -1.347 1.00 64.44 78 GLY A O 1
ATOM 637 N N . TYR A 1 79 ? 20.525 -9.092 0.491 1.00 60.59 79 TYR A N 1
ATOM 638 C CA . TYR A 1 79 ? 21.871 -8.874 -0.052 1.00 60.59 79 TYR A CA 1
ATOM 639 C C . TYR A 1 79 ? 22.159 -9.760 -1.274 1.00 60.59 79 TYR A C 1
ATOM 641 O O . TYR A 1 79 ? 22.683 -9.253 -2.261 1.00 60.59 79 TYR A O 1
ATOM 649 N N . TYR A 1 80 ? 21.777 -11.043 -1.256 1.00 58.97 80 TYR A N 1
ATOM 650 C CA . TYR A 1 80 ? 21.999 -11.952 -2.391 1.00 58.97 80 TYR A CA 1
ATOM 651 C C . TYR A 1 80 ? 21.178 -11.570 -3.633 1.00 58.97 80 TYR A C 1
ATOM 653 O O . TYR A 1 80 ? 21.692 -11.624 -4.748 1.00 58.97 80 TYR A O 1
ATOM 661 N N . GLU A 1 81 ? 19.918 -11.162 -3.463 1.00 59.47 81 GLU A N 1
ATOM 662 C CA . GLU A 1 81 ? 19.037 -10.800 -4.585 1.00 59.47 81 GLU A CA 1
ATOM 663 C C . GLU A 1 81 ? 19.456 -9.473 -5.248 1.00 59.47 81 GLU A C 1
ATOM 665 O O . GLU A 1 81 ? 19.523 -9.395 -6.476 1.00 59.47 81 GLU A O 1
ATOM 670 N N . HIS A 1 82 ? 19.831 -8.457 -4.458 1.00 54.53 82 HIS A N 1
ATOM 671 C CA . HIS A 1 82 ? 20.350 -7.188 -4.986 1.00 54.53 82 HIS A CA 1
ATOM 672 C C . HIS A 1 82 ? 21.720 -7.359 -5.669 1.00 54.53 82 HIS A C 1
ATOM 674 O O . HIS A 1 82 ? 21.983 -6.738 -6.698 1.00 54.53 82 HIS A O 1
ATOM 680 N N . PHE A 1 83 ? 22.588 -8.220 -5.126 1.00 49.66 83 PHE A N 1
ATOM 681 C CA . PHE A 1 83 ? 23.904 -8.512 -5.702 1.00 49.66 83 PHE A CA 1
ATOM 682 C C . PHE A 1 83 ? 23.801 -9.270 -7.037 1.00 49.66 83 PHE A C 1
ATOM 684 O O . PHE A 1 83 ? 24.470 -8.912 -8.004 1.00 49.66 83 PHE A O 1
ATOM 691 N N . ASN A 1 84 ? 22.902 -10.254 -7.139 1.00 50.34 84 ASN A N 1
ATOM 692 C CA . ASN A 1 84 ? 22.693 -11.017 -8.375 1.00 50.34 84 ASN A CA 1
ATOM 693 C C . ASN A 1 84 ? 22.058 -10.188 -9.507 1.00 50.34 84 ASN A C 1
ATOM 695 O O . ASN A 1 84 ? 22.348 -10.435 -10.676 1.00 50.34 84 ASN A O 1
ATOM 699 N N . HIS A 1 85 ? 21.224 -9.191 -9.188 1.00 53.47 85 HIS A N 1
ATOM 700 C CA . HIS A 1 85 ? 20.660 -8.281 -10.193 1.00 53.47 85 HIS A CA 1
ATOM 701 C C . HIS A 1 85 ? 21.728 -7.356 -10.816 1.00 53.47 85 HIS A C 1
ATOM 703 O O . HIS A 1 85 ? 21.620 -6.994 -11.984 1.00 53.47 85 HIS A O 1
ATOM 709 N N . TRP A 1 86 ? 22.787 -7.007 -10.072 1.00 43.16 86 TRP A N 1
ATOM 710 C CA . TRP A 1 86 ? 23.890 -6.165 -10.561 1.00 43.16 86 TRP A CA 1
ATOM 711 C C . TRP A 1 86 ? 24.895 -6.923 -11.452 1.00 43.16 86 TRP A C 1
ATOM 713 O O . TRP A 1 86 ? 25.539 -6.311 -12.299 1.00 43.16 86 TRP A O 1
ATOM 723 N N . LEU A 1 87 ? 24.984 -8.253 -11.333 1.00 43.56 87 LEU A N 1
ATOM 724 C CA . LEU A 1 87 ? 25.881 -9.105 -12.132 1.00 43.56 87 LEU A CA 1
ATOM 725 C C . LEU A 1 87 ? 25.266 -9.645 -13.442 1.00 43.56 87 LEU A C 1
ATOM 727 O O . LEU A 1 87 ? 25.822 -10.558 -14.044 1.00 43.56 87 LEU A O 1
ATOM 731 N N . GLY A 1 88 ? 24.145 -9.090 -13.917 1.00 46.56 88 GLY A N 1
ATOM 732 C CA . GLY A 1 88 ? 23.604 -9.447 -15.237 1.00 46.56 88 GLY A CA 1
ATOM 733 C C . GLY A 1 88 ? 22.916 -10.815 -15.294 1.00 46.56 88 GLY A C 1
ATOM 734 O O . GLY A 1 88 ? 23.095 -11.571 -16.244 1.00 46.56 88 GLY A O 1
ATOM 735 N N . GLY A 1 89 ? 22.102 -11.148 -14.291 1.00 43.94 89 GLY A N 1
ATOM 736 C CA . GLY A 1 89 ? 21.235 -12.324 -14.339 1.00 43.94 89 GLY A CA 1
ATOM 737 C C . GLY A 1 89 ? 20.010 -12.120 -15.236 1.00 43.94 89 GLY A C 1
ATOM 738 O O . GLY A 1 89 ? 18.892 -12.026 -14.729 1.00 43.94 89 GLY A O 1
ATOM 739 N N . GLU A 1 90 ? 20.190 -12.077 -16.558 1.00 40.94 90 GLU A N 1
ATOM 740 C CA . GLU A 1 90 ? 19.095 -12.324 -17.502 1.00 40.94 90 GLU A CA 1
ATOM 741 C C . GLU A 1 90 ? 18.528 -13.731 -17.245 1.00 40.94 90 GLU A C 1
ATOM 743 O O . GLU A 1 90 ? 19.082 -14.738 -17.682 1.00 40.94 90 GLU A O 1
ATOM 748 N N . ARG A 1 91 ? 17.382 -13.839 -16.562 1.00 48.25 91 ARG A N 1
ATOM 749 C CA . ARG A 1 91 ? 16.537 -15.039 -16.679 1.00 48.25 91 ARG A CA 1
ATOM 750 C C . ARG A 1 91 ? 15.721 -14.916 -17.957 1.00 48.25 91 ARG A C 1
ATOM 752 O O . ARG A 1 91 ? 14.528 -14.630 -17.915 1.00 48.25 91 ARG A O 1
ATOM 759 N N . ASN A 1 92 ? 16.382 -15.124 -19.090 1.00 41.38 92 ASN A N 1
ATOM 760 C CA . ASN A 1 92 ? 15.718 -15.318 -20.368 1.00 41.38 92 ASN A CA 1
ATOM 761 C C . ASN A 1 92 ? 15.675 -16.819 -20.700 1.00 41.38 92 ASN A C 1
ATOM 763 O O . ASN A 1 92 ? 16.715 -17.448 -20.869 1.00 41.38 92 ASN A O 1
ATOM 767 N N . GLY A 1 93 ? 14.465 -17.378 -20.820 1.00 38.59 93 GLY A N 1
ATOM 768 C CA . GLY A 1 93 ? 14.221 -18.506 -21.726 1.00 38.59 93 GLY A CA 1
ATOM 769 C C . GLY A 1 93 ? 13.622 -19.802 -21.159 1.00 38.59 93 GLY A C 1
ATOM 770 O O . GLY A 1 93 ? 14.338 -20.615 -20.592 1.00 38.59 93 GLY A O 1
ATOM 771 N N . ARG A 1 94 ? 12.350 -20.030 -21.546 1.00 34.09 94 ARG A N 1
ATOM 772 C CA . ARG A 1 94 ? 11.615 -21.313 -21.747 1.00 34.09 94 ARG A CA 1
ATOM 773 C C . ARG A 1 94 ? 11.081 -22.005 -20.479 1.00 34.09 94 ARG A C 1
ATOM 775 O O . ARG A 1 94 ? 11.830 -22.278 -19.560 1.00 34.09 94 ARG A O 1
ATOM 782 N N . ARG A 1 95 ? 9.771 -22.260 -20.303 1.00 39.38 95 ARG A N 1
ATOM 783 C CA . ARG A 1 95 ? 8.736 -22.822 -21.210 1.00 39.38 95 ARG A CA 1
ATOM 784 C C . ARG A 1 95 ? 9.204 -24.114 -21.894 1.00 39.38 95 ARG A C 1
ATOM 786 O O . ARG A 1 95 ? 9.560 -24.075 -23.065 1.00 39.38 95 ARG A O 1
ATOM 793 N N . THR A 1 96 ? 9.197 -25.202 -21.127 1.00 46.41 96 THR A N 1
ATOM 794 C CA . THR A 1 96 ? 8.446 -26.459 -21.344 1.00 46.41 96 THR A CA 1
ATOM 795 C C . THR A 1 96 ? 8.400 -27.197 -20.020 1.00 46.41 96 THR A C 1
ATOM 797 O O . THR A 1 96 ? 9.476 -27.257 -19.385 1.00 46.41 96 THR A O 1
#

Sequence (96 aa):
KYKSYDVGLPFLPNEGHFRSDGEYFYLDNMNRVLPRPLTLRTGLGTELTVTLQTTYTLYQRHAPGTLVTLSVTPRWRGYYEHFNHWLGGERNGRRT

Foldseek 3Di:
DDFDPVPDDPDDVQQAPWDDDPRDIDGPGGPDDADAFHKDFAADVDQDWDDDVDIDRVNVVDDGGDIDTHHDDDPVVVVVVVVCVVVDPPPDDDDD

Mean predicted aligned error: 11.96 Å

pLDDT: mean 76.26, std 15.11, range [34.09, 92.38]

Organism: NCBI:txid1403945

Secondary structure (DSSP, 8-state):
-EE--SS--SS-TTSSEEEEETTEEEEES------SSEEEE-BTTB--EEESSSEEEHHHHS-TT-EEEE----HHHHHHHHHHHHTT--------